Protein AF-A0A7Y2CHV9-F1 (afdb_monomer_lite)

Structure (mmCIF, N/CA/C/O backbone):
data_AF-A0A7Y2CHV9-F1
#
_entry.id   AF-A0A7Y2CHV9-F1
#
loop_
_atom_site.group_PDB
_atom_site.id
_atom_site.type_symbol
_atom_site.label_atom_id
_atom_site.label_alt_id
_atom_site.label_comp_id
_atom_site.label_asym_id
_atom_site.label_entity_id
_atom_site.label_seq_id
_atom_site.pdbx_PDB_ins_code
_atom_site.Cartn_x
_atom_site.Cartn_y
_atom_site.Cartn_z
_atom_site.occupancy
_atom_site.B_iso_or_equiv
_atom_site.auth_seq_id
_atom_site.auth_comp_id
_atom_site.auth_asym_id
_atom_site.auth_atom_id
_atom_site.pdbx_PDB_model_num
ATOM 1 N N . TYR A 1 1 ? -5.880 -4.648 -11.771 1.00 84.38 1 TYR A N 1
ATOM 2 C CA . TYR A 1 1 ? -6.777 -5.561 -11.027 1.00 84.38 1 TYR A CA 1
ATOM 3 C C . TYR A 1 1 ? -6.681 -5.282 -9.538 1.00 84.38 1 TYR A C 1
ATOM 5 O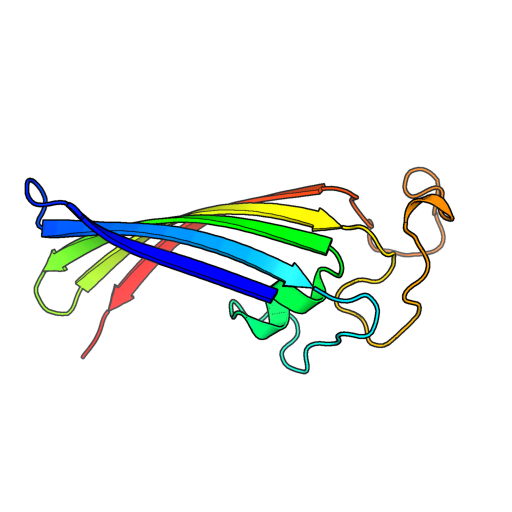 O . TYR A 1 1 ? -5.644 -4.813 -9.096 1.00 84.38 1 TYR A O 1
ATOM 13 N N . TYR A 1 2 ? -7.733 -5.575 -8.776 1.00 90.94 2 TYR A N 1
ATOM 14 C CA . TYR A 1 2 ? -7.731 -5.490 -7.315 1.00 90.94 2 TYR A CA 1
ATOM 15 C C . TYR A 1 2 ? -8.301 -6.774 -6.735 1.00 90.94 2 TYR A C 1
ATOM 17 O O . TYR A 1 2 ? -9.344 -7.247 -7.191 1.00 90.94 2 TYR A O 1
ATOM 25 N N . VAL A 1 3 ? -7.628 -7.317 -5.729 1.00 95.19 3 VAL A N 1
ATOM 26 C CA . VAL A 1 3 ? -8.149 -8.408 -4.915 1.00 95.19 3 VAL A CA 1
ATOM 27 C C . VAL A 1 3 ? -7.777 -8.159 -3.466 1.00 95.19 3 VAL A C 1
ATOM 29 O O . VAL A 1 3 ? -6.648 -7.798 -3.150 1.00 95.19 3 VAL A O 1
ATOM 32 N N . GLY A 1 4 ? -8.737 -8.353 -2.574 1.00 94.75 4 GLY A N 1
ATOM 33 C CA . GLY A 1 4 ? -8.527 -8.155 -1.154 1.00 94.75 4 GLY A CA 1
ATOM 34 C C . GLY A 1 4 ? -9.448 -9.040 -0.341 1.00 94.75 4 GLY A C 1
ATOM 35 O O . GLY A 1 4 ? -10.547 -9.392 -0.774 1.00 94.75 4 GLY A O 1
ATOM 36 N N . ALA A 1 5 ? -8.981 -9.406 0.843 1.00 96.88 5 ALA A N 1
ATOM 37 C CA . ALA A 1 5 ? -9.766 -10.137 1.817 1.00 96.88 5 ALA A CA 1
ATOM 38 C C . ALA A 1 5 ? -9.512 -9.562 3.205 1.00 96.88 5 ALA A C 1
ATOM 40 O O . ALA A 1 5 ? -8.390 -9.193 3.550 1.00 96.88 5 ALA A O 1
ATOM 41 N N . ARG A 1 6 ? -10.569 -9.515 4.016 1.00 97.12 6 ARG A N 1
ATOM 42 C CA . ARG A 1 6 ? -10.498 -9.092 5.411 1.00 97.12 6 ARG A CA 1
ATOM 43 C C . ARG A 1 6 ? -11.332 -10.022 6.273 1.00 97.12 6 ARG A C 1
ATOM 45 O O . ARG A 1 6 ? -12.481 -10.300 5.937 1.00 97.12 6 ARG A O 1
ATOM 52 N N . GLY A 1 7 ? -10.755 -10.467 7.382 1.00 97.12 7 GLY A N 1
ATOM 53 C CA . GLY A 1 7 ? -11.388 -11.367 8.339 1.00 97.12 7 GLY A CA 1
ATOM 54 C C . GLY A 1 7 ? -11.325 -10.833 9.763 1.00 97.12 7 GLY A C 1
ATOM 55 O O . GLY A 1 7 ? -10.470 -10.012 10.101 1.00 97.12 7 GLY A O 1
ATOM 56 N N . ASP A 1 8 ? -12.244 -11.314 10.594 1.00 97.19 8 ASP A N 1
ATOM 57 C CA . ASP A 1 8 ? -12.248 -11.034 12.026 1.00 97.19 8 ASP A CA 1
ATOM 58 C C . ASP A 1 8 ? -11.152 -11.832 12.740 1.00 97.19 8 ASP A C 1
ATOM 60 O O . ASP A 1 8 ? -10.852 -12.971 12.379 1.00 97.19 8 ASP A O 1
ATOM 64 N N . VAL A 1 9 ? -10.579 -11.235 13.782 1.00 95.88 9 VAL A N 1
ATOM 65 C CA . VAL A 1 9 ? -9.626 -11.856 14.703 1.00 95.88 9 VAL A CA 1
ATOM 66 C C . VAL A 1 9 ? -10.334 -12.005 16.054 1.00 95.88 9 VAL A C 1
ATOM 68 O O . VAL A 1 9 ? -10.331 -11.071 16.860 1.00 95.88 9 VAL A O 1
ATOM 71 N N . PRO A 1 10 ? -10.983 -13.158 16.322 1.00 91.62 10 PRO A N 1
ATOM 72 C CA . PRO A 1 10 ? -11.890 -13.304 17.462 1.00 91.62 10 PRO A CA 1
ATOM 73 C C . PRO A 1 10 ? -11.285 -12.981 18.838 1.00 91.62 10 PRO A C 1
ATOM 75 O O . PRO A 1 10 ? -11.984 -12.358 19.632 1.00 91.62 10 PRO A O 1
ATOM 78 N N . PRO A 1 11 ? -10.018 -13.335 19.151 1.00 91.06 11 PRO A N 1
ATOM 79 C CA . PRO A 1 11 ? -9.449 -13.069 20.476 1.00 91.06 11 PRO A CA 1
ATOM 80 C C . PRO A 1 11 ? -9.362 -11.588 20.855 1.00 91.06 11 PRO A C 1
ATOM 82 O O . PRO A 1 11 ? -9.365 -11.260 22.037 1.00 91.06 11 PRO A O 1
ATOM 85 N N . THR A 1 12 ? -9.256 -10.697 19.872 1.00 92.12 12 THR A N 1
ATOM 86 C CA . THR A 1 12 ? -9.031 -9.261 20.082 1.00 92.12 12 THR A CA 1
ATOM 87 C C . THR A 1 12 ? -10.211 -8.403 19.630 1.00 92.12 12 THR A C 1
ATOM 89 O O . THR A 1 12 ? -10.217 -7.196 19.870 1.00 92.12 12 THR A O 1
ATOM 92 N N . GLY A 1 13 ? -11.184 -8.995 18.928 1.00 93.12 13 GLY A N 1
ATOM 93 C CA . GLY A 1 13 ? -12.241 -8.263 18.225 1.00 93.12 13 GLY A CA 1
ATOM 94 C C . GLY A 1 13 ? -11.727 -7.416 17.052 1.00 93.12 13 GLY A C 1
ATOM 95 O O . GLY A 1 13 ? -12.484 -6.627 16.489 1.00 93.12 13 GLY A O 1
ATOM 96 N N . GLY A 1 14 ? -10.446 -7.549 16.698 1.00 96.44 14 GLY A N 1
ATOM 97 C CA . GLY A 1 14 ? -9.832 -6.824 15.594 1.00 96.44 14 GLY A CA 1
ATOM 98 C C . GLY A 1 14 ? -10.136 -7.443 14.234 1.00 96.44 14 GLY A C 1
ATOM 99 O O . GLY A 1 14 ? -10.805 -8.471 14.122 1.00 96.44 14 GLY A O 1
ATOM 100 N N . LYS A 1 15 ? -9.619 -6.815 13.180 1.00 97.75 15 LYS A N 1
ATOM 101 C CA . LYS A 1 15 ? -9.747 -7.280 11.795 1.00 97.75 15 LYS A CA 1
ATOM 102 C C . LYS A 1 15 ? -8.382 -7.300 11.127 1.00 97.75 15 LYS A C 1
ATOM 104 O O . LYS A 1 15 ? -7.654 -6.315 11.203 1.00 97.75 15 LYS A O 1
ATOM 109 N N . LEU A 1 16 ? -8.059 -8.398 10.452 1.00 97.81 16 LEU A N 1
ATOM 110 C CA . LEU A 1 16 ? -6.852 -8.544 9.639 1.00 97.81 16 LEU A CA 1
ATOM 111 C C . LEU A 1 16 ? -7.247 -8.499 8.164 1.00 97.81 16 LEU A C 1
ATOM 113 O O . LEU A 1 16 ? -8.170 -9.206 7.756 1.00 97.81 16 LEU A O 1
ATOM 117 N N . GLY A 1 17 ? -6.565 -7.670 7.381 1.00 97.56 17 GLY A N 1
ATOM 118 C CA . GLY A 1 17 ? -6.792 -7.516 5.951 1.00 97.56 17 GLY A CA 1
ATOM 119 C C . GLY A 1 17 ? -5.514 -7.679 5.142 1.00 97.56 17 GLY A C 1
ATOM 120 O O . GLY A 1 17 ? -4.428 -7.328 5.603 1.00 97.56 17 GLY A O 1
ATOM 121 N N . VAL A 1 18 ? -5.669 -8.217 3.936 1.00 97.50 18 VAL A N 1
ATOM 122 C CA . VAL A 1 18 ? -4.631 -8.281 2.906 1.00 97.50 18 VAL A CA 1
ATOM 123 C C . VAL A 1 18 ? -5.210 -7.808 1.582 1.00 97.50 18 VAL A C 1
ATOM 125 O O . VAL A 1 18 ? -6.354 -8.130 1.250 1.00 97.50 18 VAL A O 1
ATOM 128 N N . GLU A 1 19 ? -4.428 -7.045 0.830 1.00 96.31 19 GLU A N 1
ATOM 129 C CA . GLU A 1 19 ? -4.835 -6.461 -0.445 1.00 96.31 19 GLU A CA 1
ATOM 130 C C . GLU A 1 19 ? -3.698 -6.557 -1.461 1.00 96.31 19 GLU A C 1
ATOM 132 O O . GLU A 1 19 ? -2.529 -6.369 -1.135 1.00 96.31 19 GLU A O 1
ATOM 137 N N . PHE A 1 20 ? -4.055 -6.846 -2.707 1.00 95.44 20 PHE A N 1
ATOM 138 C CA . PHE A 1 20 ? -3.166 -6.818 -3.857 1.00 95.44 20 PHE A CA 1
ATOM 139 C C . PHE A 1 20 ? -3.793 -5.963 -4.956 1.00 95.44 20 PHE A C 1
ATOM 141 O O . PHE A 1 20 ? -4.952 -6.153 -5.342 1.00 95.44 20 PHE A O 1
ATOM 148 N N . ASN A 1 21 ? -3.007 -5.025 -5.468 1.00 95.00 21 ASN A N 1
ATOM 149 C CA . ASN A 1 21 ? -3.392 -4.091 -6.511 1.00 95.00 21 ASN A CA 1
ATOM 150 C C . ASN A 1 21 ? -2.383 -4.202 -7.650 1.00 95.00 21 ASN A C 1
ATOM 152 O O . ASN A 1 21 ? -1.189 -4.093 -7.411 1.00 95.00 21 ASN A O 1
ATOM 156 N N . HIS A 1 22 ? -2.871 -4.364 -8.875 1.00 94.19 22 HIS A N 1
ATOM 157 C CA . HIS A 1 22 ? -2.058 -4.329 -10.086 1.00 94.19 22 HIS A CA 1
ATOM 158 C C . HIS A 1 22 ? -2.519 -3.181 -10.984 1.00 94.19 22 HIS A C 1
ATOM 160 O O . HIS A 1 22 ? -3.657 -3.201 -11.471 1.00 94.19 22 HIS A O 1
ATOM 166 N N . GLY A 1 23 ? -1.660 -2.191 -11.189 1.00 92.12 23 GLY A N 1
ATOM 167 C CA . GLY A 1 23 ? -1.895 -1.038 -12.051 1.00 92.12 23 GLY A CA 1
ATOM 168 C C . GLY A 1 23 ? -1.442 -1.282 -13.486 1.00 92.12 23 GLY A C 1
ATOM 169 O O . GLY A 1 23 ? -0.296 -1.660 -13.702 1.00 92.12 23 GLY A O 1
ATOM 170 N N . ASP A 1 24 ? -2.318 -1.014 -14.455 1.00 89.38 24 ASP A N 1
ATOM 171 C CA . ASP A 1 24 ? -1.964 -1.032 -15.880 1.00 89.38 24 ASP A CA 1
ATOM 172 C C . ASP A 1 24 ? -1.039 0.142 -16.235 1.00 89.38 24 ASP A C 1
ATOM 174 O O . ASP A 1 24 ? -1.129 1.211 -15.625 1.00 89.38 24 ASP A O 1
ATOM 178 N N . GLU A 1 25 ? -0.199 -0.025 -17.258 1.00 87.56 25 GLU A N 1
ATOM 179 C CA . GLU A 1 25 ? 0.705 1.020 -17.754 1.00 87.56 25 GLU A CA 1
ATOM 180 C C . GLU A 1 25 ? -0.047 2.311 -18.139 1.00 87.56 25 GLU A C 1
ATOM 182 O O . GLU A 1 25 ? 0.447 3.417 -17.926 1.00 87.56 25 GLU A O 1
ATOM 187 N N . ASN A 1 26 ? -1.284 2.195 -18.632 1.00 86.50 26 ASN A N 1
ATOM 188 C CA . ASN A 1 26 ? -2.087 3.324 -19.097 1.00 86.50 26 ASN A CA 1
ATOM 189 C C . ASN A 1 26 ? -2.918 3.970 -17.982 1.00 86.50 26 ASN A C 1
ATOM 191 O O . ASN A 1 26 ? -3.605 4.967 -18.220 1.00 86.50 26 ASN A O 1
ATOM 195 N N . TRP A 1 27 ? -2.883 3.425 -16.763 1.00 87.12 27 TRP A N 1
ATOM 196 C CA . TRP A 1 27 ? -3.622 4.000 -15.650 1.00 87.12 27 TRP A CA 1
ATOM 197 C C . TRP A 1 27 ? -2.975 5.299 -15.154 1.00 87.12 27 TRP A C 1
ATOM 199 O O . TRP A 1 27 ? -1.750 5.455 -15.076 1.00 87.12 27 TRP A O 1
ATOM 209 N N . PHE A 1 28 ? -3.833 6.244 -14.786 1.00 84.81 28 PHE A N 1
ATOM 210 C CA . PHE A 1 28 ? -3.471 7.482 -14.116 1.00 84.81 28 PHE A CA 1
ATOM 211 C C . PHE A 1 28 ? -4.536 7.796 -13.065 1.00 84.81 28 PHE A C 1
ATOM 213 O O . PHE A 1 28 ? -5.730 7.770 -13.363 1.00 84.81 28 PHE A O 1
ATOM 220 N N . SER A 1 29 ? -4.103 8.103 -11.842 1.00 83.19 29 SER A N 1
ATOM 221 C CA . SER A 1 29 ? -5.015 8.530 -10.785 1.00 83.19 29 SER A CA 1
ATOM 222 C C . SER A 1 29 ? -5.219 10.039 -10.828 1.00 83.19 29 SER A C 1
ATOM 224 O O . SER A 1 29 ? -4.262 10.811 -10.845 1.00 83.19 29 SER A O 1
ATOM 226 N N . TYR A 1 30 ? -6.478 10.468 -10.767 1.00 81.94 30 TYR A N 1
ATOM 227 C CA . TYR A 1 30 ? -6.840 11.875 -10.578 1.00 81.94 30 TYR A CA 1
ATOM 228 C C . TYR A 1 30 ? -6.772 12.317 -9.105 1.00 81.94 30 TYR A C 1
ATOM 230 O O . TYR A 1 30 ? -7.106 13.460 -8.797 1.00 81.94 30 TYR A O 1
ATOM 238 N N . THR A 1 31 ? -6.336 11.436 -8.199 1.00 82.75 31 THR A N 1
ATOM 239 C CA . THR A 1 31 ? -6.166 11.695 -6.763 1.00 82.75 31 THR A CA 1
ATOM 240 C C . THR A 1 31 ? -4.694 11.546 -6.346 1.00 82.75 31 THR A C 1
ATOM 242 O O . THR A 1 31 ? -4.357 10.670 -5.545 1.00 82.75 31 THR A O 1
ATOM 245 N N . PRO A 1 32 ? -3.771 12.378 -6.879 1.00 74.88 32 PRO A N 1
ATOM 246 C CA . PRO A 1 32 ? -2.360 12.268 -6.529 1.00 74.88 32 PRO A CA 1
ATOM 247 C C . PRO A 1 32 ? -2.174 12.441 -5.019 1.00 74.88 32 PRO A C 1
ATOM 249 O O . PRO A 1 32 ? -2.750 13.344 -4.412 1.00 74.88 32 PRO A O 1
ATOM 252 N N . ALA A 1 33 ? -1.355 11.567 -4.432 1.00 75.44 33 ALA A N 1
ATOM 253 C CA . ALA A 1 33 ? -1.073 11.500 -2.995 1.00 75.44 33 ALA A CA 1
ATOM 254 C C . ALA A 1 33 ? -2.263 11.135 -2.081 1.00 75.44 33 ALA A C 1
ATOM 256 O O . ALA A 1 33 ? -2.125 11.214 -0.861 1.00 75.44 33 ALA A O 1
ATOM 257 N N . ALA A 1 34 ? -3.405 10.707 -2.627 1.00 81.06 34 ALA A N 1
ATOM 258 C CA . ALA A 1 34 ? -4.463 10.117 -1.814 1.00 81.06 34 ALA A CA 1
ATOM 259 C C . ALA A 1 34 ? -4.087 8.697 -1.362 1.00 81.06 34 ALA A C 1
ATOM 261 O O . ALA A 1 34 ? -3.488 7.935 -2.116 1.00 81.06 34 ALA A O 1
ATOM 262 N N . ASP A 1 35 ? -4.479 8.318 -0.146 1.00 76.94 35 ASP A N 1
ATOM 263 C CA . ASP A 1 35 ? -4.380 6.930 0.321 1.00 76.94 35 ASP A CA 1
ATOM 264 C C . ASP A 1 35 ? -5.648 6.164 -0.078 1.00 76.94 35 ASP A C 1
ATOM 266 O O . ASP A 1 35 ? -6.530 5.879 0.733 1.00 76.94 35 ASP A O 1
ATOM 270 N N . ASP A 1 36 ? -5.787 5.916 -1.381 1.00 82.56 36 ASP A N 1
ATOM 271 C CA . ASP A 1 36 ? -6.916 5.189 -1.948 1.00 82.56 36 ASP A CA 1
ATOM 272 C C . ASP A 1 36 ? -6.474 4.165 -3.007 1.00 82.56 36 ASP A C 1
ATOM 274 O O . ASP A 1 36 ? -5.325 4.119 -3.457 1.00 82.56 36 ASP A O 1
ATOM 278 N N . ILE A 1 37 ? -7.415 3.309 -3.403 1.00 83.31 37 ILE A N 1
ATOM 279 C CA . ILE A 1 37 ? -7.181 2.264 -4.402 1.00 83.31 37 ILE A CA 1
ATOM 280 C C . ILE A 1 37 ? -6.769 2.821 -5.772 1.00 83.31 37 ILE A C 1
ATOM 282 O O . ILE A 1 37 ? -5.932 2.228 -6.449 1.00 83.31 37 ILE A O 1
ATOM 286 N N . ASN A 1 38 ? -7.315 3.965 -6.190 1.00 84.62 38 ASN A N 1
ATOM 287 C CA . ASN A 1 38 ? -7.013 4.559 -7.491 1.00 84.62 38 ASN A CA 1
ATOM 288 C C . ASN A 1 38 ? -5.558 5.019 -7.538 1.00 84.62 38 ASN A C 1
ATOM 290 O O . ASN A 1 38 ? -4.877 4.808 -8.545 1.00 84.62 38 ASN A O 1
ATOM 294 N N . GLN A 1 39 ? -5.073 5.594 -6.438 1.00 85.81 39 GLN A N 1
ATOM 295 C CA . GLN A 1 39 ? -3.686 6.006 -6.307 1.00 85.81 39 GLN A CA 1
ATOM 296 C C . GLN A 1 39 ? -2.731 4.810 -6.221 1.00 85.81 39 GLN A C 1
ATOM 298 O O . GLN A 1 39 ? -1.672 4.855 -6.841 1.00 85.81 39 GLN A O 1
ATOM 303 N N . LYS A 1 40 ? -3.111 3.707 -5.560 1.00 88.81 40 LYS A N 1
ATOM 304 C CA . LYS A 1 40 ? -2.318 2.459 -5.578 1.00 88.81 40 LYS A CA 1
ATOM 305 C C . LYS A 1 40 ? -2.182 1.872 -6.981 1.00 88.81 40 LYS A C 1
ATOM 307 O O . LYS A 1 40 ? -1.114 1.405 -7.356 1.00 88.81 40 LYS A O 1
ATOM 312 N N . LEU A 1 41 ? -3.228 1.946 -7.802 1.00 89.44 41 LEU A N 1
ATOM 313 C CA . LEU A 1 41 ? -3.142 1.536 -9.208 1.00 89.44 41 LEU A CA 1
ATOM 314 C C . LEU A 1 41 ? -2.223 2.457 -10.032 1.00 89.44 41 LEU A C 1
ATOM 316 O O . LEU A 1 41 ? -1.684 2.033 -11.052 1.00 89.44 41 LEU A O 1
ATOM 320 N N . ALA A 1 42 ? -1.992 3.703 -9.602 1.00 89.12 42 ALA A N 1
ATOM 321 C CA . ALA A 1 42 ? -1.072 4.617 -10.283 1.00 89.12 42 ALA A CA 1
ATOM 322 C C . ALA A 1 42 ? 0.404 4.216 -10.148 1.00 89.12 42 ALA A C 1
ATOM 324 O O . ALA A 1 42 ? 1.243 4.800 -10.830 1.00 89.12 42 ALA A O 1
ATOM 325 N N . THR A 1 43 ? 0.714 3.190 -9.350 1.00 90.38 43 THR A N 1
ATOM 326 C CA . THR A 1 43 ? 2.025 2.531 -9.309 1.00 90.38 43 THR A CA 1
ATOM 327 C C . THR A 1 43 ? 2.436 1.931 -10.653 1.00 90.38 43 THR A C 1
ATOM 329 O O . THR A 1 43 ? 3.635 1.848 -10.906 1.00 90.38 43 THR A O 1
ATOM 332 N N . ARG A 1 44 ? 1.487 1.577 -11.540 1.00 90.69 44 ARG A N 1
ATOM 333 C CA . ARG A 1 44 ? 1.760 0.902 -12.831 1.00 90.69 44 ARG A CA 1
ATOM 334 C C . ARG A 1 44 ? 2.715 -0.279 -12.633 1.00 90.69 44 ARG A C 1
ATOM 336 O O . ARG A 1 44 ? 3.900 -0.235 -12.969 1.00 90.69 44 ARG A O 1
ATOM 343 N N . GLY A 1 45 ? 2.206 -1.294 -11.961 1.00 92.38 45 GLY A N 1
ATOM 344 C CA . GLY A 1 45 ? 2.965 -2.349 -11.308 1.00 92.38 45 GLY A CA 1
ATOM 345 C C . GLY A 1 45 ? 2.131 -2.917 -10.170 1.00 92.38 45 GLY A C 1
ATOM 346 O O . GLY A 1 45 ? 0.901 -2.857 -10.229 1.00 92.38 45 GLY A O 1
ATOM 347 N N . ASP A 1 46 ? 2.784 -3.411 -9.129 1.00 95.12 46 ASP A N 1
ATOM 348 C CA . ASP A 1 46 ? 2.129 -4.154 -8.058 1.00 95.12 46 ASP A CA 1
ATOM 349 C C . ASP A 1 46 ? 2.204 -3.419 -6.719 1.00 95.12 46 ASP A C 1
ATOM 351 O O . ASP A 1 46 ? 3.225 -2.835 -6.360 1.00 95.12 46 ASP A O 1
ATOM 355 N N . VAL A 1 47 ? 1.115 -3.469 -5.953 1.00 95.25 47 VAL A N 1
ATOM 356 C CA . VAL A 1 47 ? 1.070 -3.016 -4.560 1.00 95.25 47 VAL A CA 1
ATOM 357 C C . VAL A 1 47 ? 0.449 -4.107 -3.712 1.00 95.25 47 VAL A C 1
ATOM 359 O O . VAL A 1 47 ? -0.725 -4.449 -3.887 1.00 95.25 47 VAL A O 1
ATOM 362 N N . PHE A 1 48 ? 1.224 -4.624 -2.767 1.00 96.38 48 PHE A N 1
ATOM 363 C CA . PHE A 1 48 ? 0.737 -5.527 -1.737 1.00 96.38 48 PHE A CA 1
ATOM 364 C C . PHE A 1 48 ? 0.600 -4.779 -0.416 1.00 96.38 48 PHE A C 1
ATOM 366 O O . PHE A 1 48 ? 1.495 -4.038 -0.015 1.00 96.38 48 PHE A O 1
ATOM 373 N N . GLU A 1 49 ? -0.496 -5.012 0.294 1.00 96.38 49 GLU A N 1
ATOM 374 C CA . GLU A 1 49 ? -0.718 -4.469 1.625 1.00 96.38 49 GLU A CA 1
ATOM 375 C C . GLU A 1 49 ? -1.201 -5.550 2.586 1.00 96.38 49 GLU A C 1
ATOM 377 O O . GLU A 1 49 ? -2.050 -6.377 2.255 1.00 96.38 49 GLU A O 1
ATOM 382 N N . ILE A 1 50 ? -0.703 -5.482 3.818 1.00 97.69 50 ILE A N 1
ATOM 383 C CA . ILE A 1 50 ? -1.265 -6.173 4.974 1.00 97.69 50 ILE A CA 1
ATOM 384 C C . ILE A 1 50 ? -1.540 -5.149 6.071 1.00 97.69 50 ILE A C 1
ATOM 386 O O . ILE A 1 50 ? -0.708 -4.285 6.354 1.00 97.69 50 ILE A O 1
ATOM 390 N N . TYR A 1 51 ? -2.703 -5.240 6.706 1.00 97.25 51 TYR A N 1
ATOM 391 C CA . TYR A 1 51 ? -3.082 -4.324 7.776 1.00 97.25 51 TYR A CA 1
ATOM 392 C C . TYR A 1 51 ? -3.912 -5.003 8.855 1.00 97.25 51 TYR A C 1
ATOM 394 O O . TYR A 1 51 ? -4.644 -5.962 8.612 1.00 97.25 51 TYR A O 1
ATOM 402 N N . TYR A 1 52 ? -3.833 -4.452 10.058 1.00 97.56 52 TYR A N 1
ATOM 403 C CA . TYR A 1 52 ? -4.618 -4.849 11.211 1.00 97.56 52 TYR A CA 1
ATOM 404 C C . TYR A 1 52 ? -5.359 -3.640 11.782 1.00 97.56 52 TYR A C 1
ATOM 406 O O . TYR A 1 52 ? -4.785 -2.559 11.916 1.00 97.56 52 TYR A O 1
ATOM 414 N N . ILE A 1 53 ? -6.636 -3.824 12.115 1.00 97.31 53 ILE A N 1
ATOM 415 C CA . ILE A 1 53 ? -7.494 -2.802 12.719 1.00 97.31 53 ILE A CA 1
ATOM 416 C C . ILE A 1 53 ? -7.961 -3.313 14.078 1.00 97.31 53 ILE A C 1
ATOM 418 O O . ILE A 1 53 ? -8.620 -4.349 14.161 1.00 97.31 53 ILE A O 1
ATOM 422 N N . GLN A 1 54 ? -7.658 -2.566 15.133 1.00 97.38 54 GLN A N 1
ATOM 423 C CA . GLN A 1 54 ? -8.087 -2.826 16.498 1.00 97.38 54 GLN A CA 1
ATOM 424 C C . GLN A 1 54 ? -9.132 -1.788 16.927 1.00 97.38 54 GLN A C 1
ATOM 426 O O . GLN A 1 54 ? -8.798 -0.603 17.001 1.00 97.38 54 GLN A O 1
ATOM 431 N N . PRO A 1 55 ? -10.369 -2.185 17.273 1.00 96.00 55 PRO A N 1
ATOM 432 C CA . PRO A 1 55 ? -11.252 -1.299 18.022 1.00 96.00 55 PRO A CA 1
ATOM 433 C C . PRO A 1 55 ? -10.666 -1.082 19.423 1.00 96.00 55 PRO A C 1
ATOM 435 O O . PRO A 1 55 ? -10.353 -2.049 20.124 1.00 96.00 55 PRO A O 1
ATOM 438 N N . LEU A 1 56 ? -10.482 0.180 19.814 1.00 95.06 56 LEU A N 1
ATOM 439 C CA . LEU A 1 56 ? -10.007 0.557 21.149 1.00 95.06 56 LEU A CA 1
ATOM 440 C C . LEU A 1 56 ? -11.185 0.906 22.061 1.00 95.06 56 LEU A C 1
ATOM 442 O O . LEU A 1 56 ? -11.255 0.438 23.195 1.00 95.06 56 LEU A O 1
ATOM 446 N N . THR A 1 57 ? -12.122 1.704 21.547 1.00 93.69 57 THR A N 1
ATOM 447 C CA . THR A 1 57 ? -13.393 2.054 22.195 1.00 93.69 57 THR A CA 1
ATOM 448 C C . THR A 1 57 ? -14.482 2.177 21.133 1.00 93.69 57 THR A C 1
ATOM 450 O O . THR A 1 57 ? -14.205 2.115 19.935 1.00 93.69 57 THR A O 1
ATOM 453 N N . GLU A 1 58 ? -15.726 2.411 21.548 1.00 92.62 58 GLU A N 1
ATOM 454 C CA . GLU A 1 58 ? -16.760 2.875 20.621 1.00 92.62 58 GLU A CA 1
ATOM 455 C C . GLU A 1 58 ? -16.289 4.170 19.936 1.00 92.62 58 GLU A C 1
ATOM 457 O O . GLU A 1 58 ? -15.796 5.081 20.602 1.00 92.62 58 GLU A O 1
ATOM 462 N N . GLY A 1 59 ? -16.340 4.200 18.602 1.00 93.06 59 GLY A N 1
ATOM 463 C CA . GLY A 1 59 ? -15.891 5.335 17.790 1.00 93.06 59 GLY A CA 1
ATOM 464 C C . GLY A 1 59 ? -14.374 5.484 17.606 1.00 93.06 59 GLY A C 1
ATOM 465 O O . GLY A 1 59 ? -13.980 6.258 16.741 1.00 93.06 59 GLY A O 1
ATOM 466 N N . LEU A 1 60 ? -13.516 4.746 18.327 1.00 96.12 60 LEU A N 1
ATOM 467 C CA . LEU A 1 60 ? -12.051 4.854 18.214 1.00 96.12 60 LEU A CA 1
ATOM 468 C C . LEU A 1 60 ? -11.411 3.548 17.737 1.00 96.12 60 LEU A C 1
ATOM 470 O O . LEU A 1 60 ? -11.473 2.519 18.417 1.00 96.12 60 LEU A O 1
ATOM 474 N N . HIS A 1 61 ? -10.705 3.622 16.612 1.00 96.81 61 HIS A N 1
ATOM 475 C CA . HIS A 1 61 ? -10.003 2.494 16.010 1.00 96.81 61 HIS A CA 1
ATOM 476 C C . HIS A 1 61 ? -8.522 2.814 15.826 1.00 96.81 61 HIS A C 1
ATOM 478 O O . HIS A 1 61 ? -8.148 3.924 15.458 1.00 96.81 61 HIS A O 1
ATOM 484 N N . TRP A 1 62 ? -7.670 1.823 16.059 1.00 97.25 62 TRP A N 1
ATOM 485 C CA . TRP A 1 62 ? -6.260 1.875 15.705 1.00 97.25 62 TRP A CA 1
ATOM 486 C C . TRP A 1 62 ? -6.011 0.979 14.502 1.00 97.25 62 TRP A C 1
ATOM 488 O O . TRP A 1 62 ? -6.331 -0.208 14.539 1.00 97.25 62 TRP A O 1
ATOM 498 N N . ARG A 1 63 ? -5.434 1.532 13.439 1.00 96.62 63 ARG A N 1
ATOM 499 C CA . ARG A 1 63 ? -4.998 0.781 12.264 1.00 96.62 63 ARG A CA 1
ATOM 500 C C . ARG A 1 63 ? -3.483 0.807 12.187 1.00 96.62 63 ARG A C 1
ATOM 502 O O . ARG A 1 63 ? -2.865 1.855 12.344 1.00 96.62 63 ARG A O 1
ATOM 509 N N . VAL A 1 64 ? -2.887 -0.337 11.895 1.00 97.19 64 VAL A N 1
ATOM 510 C CA . VAL A 1 64 ? -1.470 -0.464 11.556 1.00 97.19 64 VAL A CA 1
ATOM 511 C C . VAL A 1 64 ? -1.354 -1.280 10.283 1.00 97.19 64 VAL A C 1
ATOM 513 O O . VAL A 1 64 ? -2.125 -2.218 10.078 1.00 97.19 64 VAL A O 1
ATOM 516 N N . GLY A 1 65 ? -0.411 -0.936 9.419 1.00 97.38 65 GLY A N 1
ATOM 517 C CA . GLY A 1 65 ? -0.219 -1.679 8.188 1.00 97.38 65 GLY A CA 1
ATOM 518 C C . GLY A 1 65 ? 1.150 -1.489 7.573 1.00 97.38 65 GLY A C 1
ATOM 519 O O . GLY A 1 65 ? 1.931 -0.620 7.963 1.00 97.38 65 GLY A O 1
ATOM 520 N N . TRP A 1 66 ? 1.415 -2.345 6.599 1.00 97.38 66 TRP A N 1
ATOM 521 C CA . TRP A 1 66 ? 2.594 -2.311 5.757 1.00 97.38 66 TRP A CA 1
ATOM 522 C C . TRP A 1 66 ? 2.176 -2.457 4.301 1.00 97.38 66 TRP A C 1
ATOM 524 O O . TRP A 1 66 ? 1.300 -3.260 3.979 1.00 97.38 66 TRP A O 1
ATOM 534 N N . GLN A 1 67 ? 2.822 -1.682 3.440 1.00 95.94 67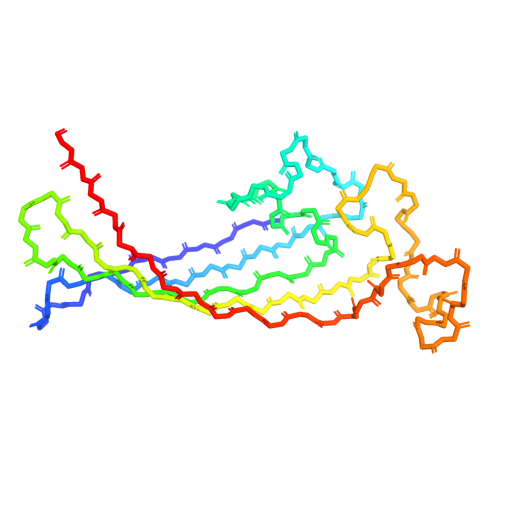 GLN A N 1
ATOM 535 C CA . GLN A 1 67 ? 2.599 -1.642 2.007 1.00 95.94 67 GLN A CA 1
ATOM 536 C C . GLN A 1 67 ? 3.942 -1.802 1.291 1.00 95.94 67 GLN A C 1
ATOM 538 O O . GLN A 1 67 ? 4.893 -1.072 1.581 1.00 95.94 67 GLN A O 1
ATOM 543 N N . GLY A 1 68 ? 4.000 -2.742 0.356 1.00 95.94 68 GLY A N 1
ATOM 544 C CA . GLY A 1 68 ? 5.112 -2.933 -0.567 1.00 95.94 68 GLY A CA 1
ATOM 545 C C . GLY A 1 68 ? 4.676 -2.553 -1.974 1.00 95.94 68 GLY A C 1
ATOM 546 O O . GLY A 1 68 ? 3.703 -3.102 -2.486 1.00 95.94 68 GLY A O 1
ATOM 547 N N . TYR A 1 69 ? 5.388 -1.608 -2.571 1.00 93.75 69 TYR A N 1
ATOM 548 C CA . TYR A 1 69 ? 5.157 -1.087 -3.910 1.00 93.75 69 TYR A CA 1
ATOM 549 C C . TYR A 1 69 ? 6.278 -1.555 -4.831 1.00 93.75 69 TYR A C 1
ATOM 551 O O . TYR A 1 69 ? 7.444 -1.341 -4.506 1.00 93.75 69 TYR A O 1
ATOM 559 N N . SER A 1 70 ? 5.920 -2.116 -5.981 1.00 93.19 70 SER A N 1
ATOM 560 C CA . SER A 1 70 ? 6.840 -2.510 -7.049 1.00 93.19 70 SER A CA 1
ATOM 561 C C . SER A 1 70 ? 6.433 -1.819 -8.347 1.00 93.19 70 SER A C 1
ATOM 563 O O . SER A 1 70 ? 5.337 -2.032 -8.873 1.00 93.19 70 SER A O 1
ATOM 565 N N . TYR A 1 71 ? 7.312 -0.969 -8.862 1.00 89.88 71 TYR A N 1
ATOM 566 C CA . TYR A 1 71 ? 7.078 -0.146 -10.041 1.00 89.88 71 TYR A CA 1
ATOM 567 C C . TYR A 1 71 ? 7.636 -0.837 -11.283 1.00 89.88 71 TYR A C 1
ATOM 569 O O . TYR A 1 71 ? 8.798 -1.228 -11.313 1.00 89.88 71 TYR A O 1
ATOM 577 N N . THR A 1 72 ? 6.825 -0.951 -12.337 1.00 89.88 72 THR A N 1
ATOM 578 C CA . THR A 1 72 ? 7.284 -1.513 -13.627 1.00 89.88 72 THR A CA 1
ATOM 579 C C . THR A 1 72 ? 7.492 -0.445 -14.696 1.00 89.88 72 THR A C 1
ATOM 581 O O . THR A 1 72 ? 8.167 -0.689 -15.694 1.00 89.88 72 THR A O 1
ATOM 584 N N . HIS A 1 73 ? 6.965 0.761 -14.473 1.00 87.12 73 HIS A N 1
ATOM 585 C CA . HIS A 1 73 ? 7.061 1.885 -15.397 1.00 87.12 73 HIS A CA 1
ATOM 586 C C . HIS A 1 73 ? 7.655 3.110 -14.705 1.00 87.12 73 HIS A C 1
ATOM 588 O O . HIS A 1 73 ? 7.385 3.384 -13.535 1.00 87.12 73 HIS A O 1
ATOM 594 N N . ALA A 1 74 ? 8.455 3.875 -15.443 1.00 81.94 74 ALA A N 1
ATOM 595 C CA . ALA A 1 74 ? 8.909 5.177 -14.978 1.00 81.94 74 ALA A CA 1
ATOM 596 C C . ALA A 1 74 ? 7.736 6.168 -14.916 1.00 81.94 74 ALA A C 1
ATOM 598 O O . ALA A 1 74 ? 6.707 5.986 -15.568 1.00 81.94 74 ALA A O 1
ATOM 599 N N . PHE A 1 75 ? 7.891 7.239 -14.131 1.00 79.69 75 PHE A N 1
ATOM 600 C CA . PHE A 1 75 ? 6.867 8.281 -13.969 1.00 79.69 75 PHE A CA 1
ATOM 601 C C . PHE A 1 75 ? 5.488 7.764 -13.519 1.00 79.69 75 PHE A C 1
ATOM 603 O O . PHE A 1 75 ? 4.473 8.433 -13.725 1.00 79.69 75 PHE A O 1
ATOM 610 N N . SER A 1 76 ? 5.428 6.605 -12.863 1.00 82.88 76 SER A N 1
ATOM 611 C CA . SER A 1 76 ? 4.227 6.147 -12.166 1.00 82.88 76 SER A CA 1
ATOM 612 C C . SER A 1 76 ? 3.708 7.214 -11.201 1.00 82.88 76 SER A C 1
ATOM 614 O O . SER A 1 76 ? 4.475 7.919 -10.546 1.00 82.88 76 SER A O 1
ATOM 616 N N . GLY A 1 77 ? 2.389 7.388 -11.166 1.00 79.31 77 GLY A N 1
ATOM 617 C CA . GLY A 1 77 ? 1.734 8.506 -10.483 1.00 79.31 77 GLY A CA 1
ATOM 618 C C . GLY A 1 77 ? 1.643 9.802 -11.300 1.00 79.31 77 GLY A C 1
ATOM 619 O O . GLY A 1 77 ? 0.882 10.690 -10.921 1.00 79.31 77 GLY A O 1
ATOM 620 N N . TRP A 1 78 ? 2.338 9.918 -12.436 1.00 79.50 78 TRP A N 1
ATOM 621 C CA . TRP A 1 78 ? 2.232 11.062 -13.344 1.00 79.50 78 TRP A CA 1
ATOM 622 C C . TRP A 1 78 ? 1.451 10.717 -14.611 1.00 79.50 78 TRP A C 1
ATOM 624 O O . TRP A 1 78 ? 1.421 9.581 -15.076 1.00 79.50 78 TRP A O 1
ATOM 634 N N . HIS A 1 79 ? 0.843 11.728 -15.228 1.00 78.00 79 HIS A N 1
ATOM 635 C CA . HIS A 1 79 ? 0.085 11.583 -16.476 1.00 78.00 79 HIS A CA 1
ATOM 636 C C . HIS A 1 79 ? 0.980 11.380 -17.715 1.00 78.00 79 HIS A C 1
ATOM 638 O O . HIS A 1 79 ? 0.475 11.310 -18.831 1.00 78.00 79 HIS 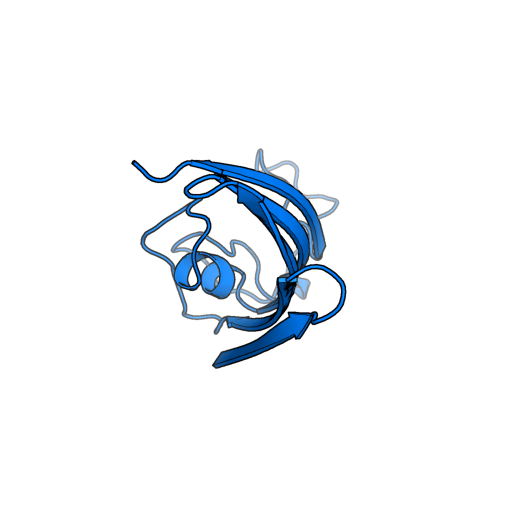A O 1
ATOM 644 N N . ILE A 1 80 ? 2.303 11.318 -17.534 1.00 73.56 80 ILE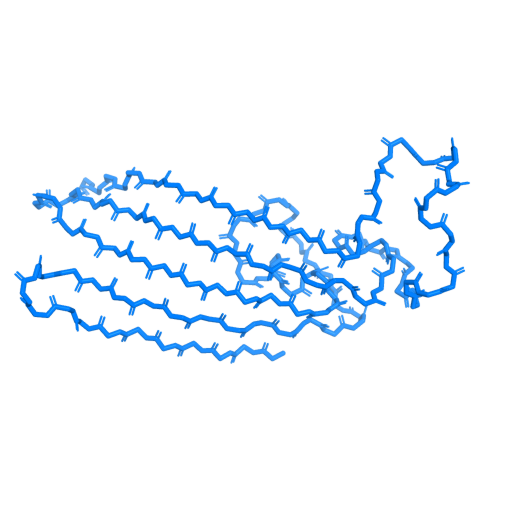 A N 1
ATOM 645 C CA . ILE A 1 80 ? 3.291 11.208 -18.608 1.00 73.56 80 ILE A CA 1
ATOM 646 C C . ILE A 1 80 ? 4.022 9.862 -18.569 1.00 73.56 80 ILE A C 1
ATOM 648 O O . ILE A 1 80 ? 4.212 9.276 -17.507 1.00 73.56 80 ILE A O 1
ATOM 652 N N . SER A 1 81 ? 4.447 9.430 -19.759 1.00 66.88 81 SER A N 1
ATOM 653 C CA . SER A 1 81 ? 5.457 8.400 -20.041 1.00 66.88 81 SER A CA 1
ATOM 654 C C . SER A 1 81 ? 5.329 7.068 -19.284 1.00 66.88 81 SER A C 1
ATOM 656 O O . SER A 1 81 ? 6.114 6.822 -18.372 1.00 66.88 81 SER A O 1
ATOM 658 N N . PRO A 1 82 ? 4.457 6.142 -19.717 1.00 66.88 82 PRO A N 1
ATOM 659 C CA . PRO A 1 82 ? 4.465 4.767 -19.230 1.00 66.88 82 PRO A CA 1
ATOM 660 C C . PRO A 1 82 ? 5.540 3.958 -19.971 1.00 66.88 82 PRO A C 1
ATOM 662 O O . PRO A 1 82 ? 5.250 3.008 -20.683 1.00 66.88 82 PRO A O 1
ATOM 665 N N . GLN A 1 83 ? 6.797 4.386 -19.903 1.00 81.88 83 GLN A N 1
ATOM 666 C CA . GLN A 1 83 ? 7.899 3.602 -20.463 1.00 81.88 83 GLN A CA 1
ATOM 667 C C . GLN A 1 83 ? 8.373 2.592 -19.411 1.00 81.88 83 GLN A C 1
ATOM 669 O O . GLN A 1 83 ? 8.443 2.970 -18.234 1.00 81.88 83 GLN A O 1
ATOM 674 N N . PRO A 1 84 ? 8.711 1.346 -19.802 1.00 84.00 84 PRO A N 1
ATOM 675 C CA . PRO A 1 84 ? 9.263 0.356 -18.886 1.00 84.00 84 PRO A CA 1
ATOM 676 C C . PRO A 1 84 ? 10.432 0.927 -18.088 1.00 84.00 84 PRO A C 1
ATOM 678 O O . PRO A 1 84 ? 11.299 1.609 -18.640 1.00 84.00 84 PRO A O 1
ATOM 681 N N . ILE A 1 85 ? 10.444 0.657 -16.786 1.00 81.69 85 ILE A N 1
ATOM 682 C CA . ILE A 1 85 ? 11.422 1.221 -15.853 1.00 81.69 85 ILE A CA 1
ATOM 683 C C . ILE A 1 85 ? 12.860 0.802 -16.202 1.00 81.69 85 ILE A C 1
ATOM 685 O O . ILE A 1 85 ? 13.786 1.589 -16.039 1.00 81.69 85 ILE A O 1
ATOM 689 N N . GLU A 1 86 ? 13.024 -0.380 -16.807 1.00 82.12 86 GLU A N 1
ATOM 690 C CA . GLU A 1 86 ? 14.292 -0.924 -17.316 1.00 82.12 86 GLU A CA 1
ATOM 691 C C . GLU A 1 86 ? 14.957 -0.048 -18.391 1.00 82.12 86 GLU A C 1
ATOM 693 O O . GLU A 1 86 ? 16.169 -0.114 -18.586 1.00 82.12 86 GLU A O 1
ATOM 698 N N . ASN A 1 87 ? 14.187 0.802 -19.081 1.00 80.69 87 ASN A N 1
ATOM 699 C CA . ASN A 1 87 ? 14.722 1.721 -20.088 1.00 80.69 87 ASN A CA 1
ATOM 700 C C . ASN A 1 87 ? 15.457 2.926 -19.469 1.00 80.69 87 ASN A C 1
ATOM 702 O O . ASN A 1 87 ? 15.991 3.757 -20.208 1.00 80.69 87 ASN A O 1
ATOM 706 N N . TYR A 1 88 ? 15.474 3.053 -18.139 1.00 75.00 88 TYR A N 1
ATOM 707 C CA . TYR A 1 88 ? 16.064 4.179 -17.427 1.00 75.00 88 TYR A CA 1
ATOM 708 C C . TYR A 1 88 ? 17.123 3.725 -16.420 1.00 75.00 88 TYR A C 1
ATOM 710 O O . TYR A 1 88 ? 16.925 2.786 -15.657 1.00 75.00 88 TYR A O 1
ATOM 718 N N . ASP A 1 89 ? 18.234 4.461 -16.359 1.00 73.19 89 ASP A N 1
ATOM 719 C CA . ASP A 1 89 ? 19.219 4.326 -15.282 1.00 73.19 89 ASP A CA 1
ATOM 720 C C . ASP A 1 89 ? 18.826 5.229 -14.106 1.00 73.19 89 ASP A C 1
ATOM 722 O O . ASP A 1 89 ? 19.258 6.378 -13.994 1.00 73.19 89 ASP A O 1
ATOM 726 N N . LEU A 1 90 ? 17.954 4.718 -13.239 1.00 66.38 90 LEU A N 1
ATOM 727 C CA . LEU A 1 90 ? 17.373 5.469 -12.119 1.00 66.38 90 LEU A CA 1
ATOM 728 C C . LEU A 1 90 ? 18.406 5.891 -11.062 1.00 66.38 90 LEU A C 1
ATOM 730 O O . LEU A 1 90 ? 18.160 6.819 -10.292 1.00 66.38 90 LEU A O 1
ATOM 734 N N . GLY A 1 91 ? 19.573 5.239 -11.034 1.00 63.66 91 GLY A N 1
ATOM 735 C CA . GLY A 1 91 ? 20.680 5.578 -10.140 1.00 63.66 91 GLY A CA 1
ATOM 736 C C . GLY A 1 91 ? 21.568 6.716 -10.654 1.00 63.66 91 GLY A C 1
ATOM 737 O O . GLY A 1 91 ? 22.366 7.252 -9.885 1.00 63.66 91 GLY A O 1
ATOM 738 N N . GLN A 1 92 ? 21.444 7.092 -11.933 1.00 61.91 92 GLN A N 1
ATOM 739 C CA . GLN A 1 92 ? 22.321 8.053 -12.618 1.00 61.91 92 GLN A CA 1
ATOM 740 C C . GLN A 1 92 ? 21.554 9.199 -13.296 1.00 61.91 92 GLN A C 1
ATOM 742 O O . GLN A 1 92 ? 22.057 9.795 -14.248 1.00 61.91 92 GLN A O 1
ATOM 747 N N . GLN A 1 93 ? 20.346 9.542 -12.836 1.00 61.28 93 GLN A N 1
ATOM 748 C CA . GLN A 1 93 ? 19.552 10.644 -13.397 1.00 61.28 93 GLN A CA 1
ATOM 749 C C . GLN A 1 93 ? 19.722 11.962 -12.611 1.00 61.28 93 GLN A C 1
ATOM 751 O O . GLN A 1 93 ? 18.919 12.255 -11.730 1.00 61.28 93 GLN A O 1
ATOM 756 N N . PRO A 1 94 ? 20.695 12.835 -12.953 1.00 55.56 94 PRO A N 1
ATOM 757 C CA . PRO A 1 94 ? 20.852 14.150 -12.321 1.00 55.56 94 PRO A CA 1
ATOM 758 C C . PRO A 1 94 ? 19.809 15.187 -12.779 1.00 55.56 94 PRO A C 1
ATOM 760 O O . PRO A 1 94 ? 19.823 16.317 -12.298 1.00 55.56 94 PRO A O 1
ATOM 763 N N . LEU A 1 95 ? 18.948 14.849 -13.749 1.00 56.56 95 LEU A N 1
ATOM 764 C CA . LEU A 1 95 ? 18.051 15.797 -14.427 1.00 56.56 95 LEU A CA 1
ATOM 765 C C . LEU A 1 95 ? 16.669 15.943 -13.778 1.00 56.56 95 LEU A C 1
ATOM 767 O O . LEU A 1 95 ? 15.972 16.913 -14.069 1.00 56.56 95 LEU A O 1
ATOM 771 N N . LEU A 1 96 ? 16.262 15.013 -12.914 1.00 59.00 96 LEU A N 1
ATOM 772 C CA . LEU A 1 96 ? 14.981 15.080 -12.216 1.00 59.00 96 LEU A CA 1
ATOM 773 C C . LEU A 1 96 ? 15.252 15.240 -10.717 1.00 59.00 96 LEU A C 1
ATOM 775 O O . LEU A 1 96 ? 16.020 14.462 -10.159 1.00 59.00 96 LEU A O 1
ATOM 779 N N . PRO A 1 97 ? 14.633 16.219 -10.032 1.00 60.41 97 PRO A N 1
ATOM 780 C CA . PRO A 1 97 ? 14.837 16.424 -8.596 1.00 60.41 97 PRO A CA 1
ATOM 781 C C . PRO A 1 97 ? 14.167 15.339 -7.730 1.00 60.41 97 PRO A C 1
ATOM 783 O O . PRO A 1 97 ? 14.089 15.486 -6.513 1.00 60.41 97 PRO A O 1
ATOM 786 N N . TYR A 1 98 ? 13.667 14.266 -8.347 1.00 60.78 98 TYR A N 1
ATOM 787 C CA . TYR A 1 98 ? 12.922 13.193 -7.707 1.00 60.78 98 TYR A CA 1
ATOM 788 C C . TYR A 1 98 ? 13.567 11.854 -8.053 1.00 60.78 98 TYR A C 1
ATOM 790 O O . TYR A 1 98 ? 13.858 11.586 -9.218 1.00 60.78 98 TYR A O 1
ATOM 798 N N . ALA A 1 99 ? 13.773 11.020 -7.036 1.00 61.38 99 ALA A N 1
ATOM 799 C CA . ALA A 1 99 ? 14.155 9.631 -7.231 1.00 61.38 99 ALA A CA 1
ATOM 800 C C . ALA A 1 99 ? 12.953 8.834 -7.759 1.00 61.38 99 ALA A C 1
ATOM 802 O O . ALA A 1 99 ? 11.827 9.035 -7.297 1.00 61.38 99 ALA A O 1
ATOM 803 N N . PHE A 1 100 ? 13.205 7.908 -8.682 1.00 71.06 100 PHE A N 1
ATOM 804 C CA . PHE A 1 100 ? 12.231 6.912 -9.126 1.00 71.06 100 PHE A CA 1
ATOM 805 C C . PHE A 1 100 ? 12.710 5.552 -8.632 1.00 71.06 100 PHE A C 1
ATOM 807 O O . PHE A 1 100 ? 13.493 4.908 -9.320 1.00 71.06 100 PHE A O 1
ATOM 814 N N . PRO A 1 101 ? 12.348 5.146 -7.412 1.00 75.88 101 PRO A N 1
ATOM 815 C CA . PRO A 1 101 ? 12.656 3.804 -6.953 1.00 75.88 101 PRO A CA 1
ATOM 816 C C . PRO A 1 101 ? 11.831 2.774 -7.735 1.00 75.88 101 PRO A C 1
ATOM 818 O O . PRO A 1 101 ? 10.678 3.017 -8.093 1.00 75.88 101 PRO A O 1
ATOM 821 N N . ASP A 1 102 ? 12.434 1.620 -7.971 1.00 84.38 102 ASP A N 1
ATOM 822 C CA . ASP A 1 102 ? 11.781 0.400 -8.445 1.00 84.38 102 ASP A CA 1
ATOM 823 C C . ASP A 1 102 ? 10.917 -0.242 -7.351 1.00 84.38 102 ASP A C 1
ATOM 825 O O . ASP A 1 102 ? 9.860 -0.799 -7.645 1.00 84.38 102 ASP A O 1
ATOM 829 N N . GLU A 1 103 ? 11.309 -0.086 -6.084 1.00 89.25 103 GLU A N 1
ATOM 830 C CA . GLU A 1 103 ? 10.555 -0.563 -4.927 1.00 89.25 103 GLU A CA 1
ATOM 831 C C . GLU A 1 103 ? 10.429 0.484 -3.810 1.00 89.25 103 GLU A C 1
ATOM 833 O O . GLU A 1 103 ? 11.391 1.154 -3.431 1.00 89.25 103 GLU A O 1
ATOM 838 N N . ILE A 1 104 ? 9.238 0.590 -3.212 1.00 90.50 104 ILE A N 1
ATOM 839 C CA . ILE A 1 104 ? 9.011 1.383 -1.995 1.00 90.50 104 ILE A CA 1
ATOM 840 C C . ILE A 1 104 ? 8.351 0.510 -0.938 1.00 90.50 104 ILE A C 1
ATOM 842 O O . ILE A 1 104 ? 7.361 -0.171 -1.192 1.00 90.50 104 ILE A O 1
ATOM 846 N N . GLN A 1 105 ? 8.857 0.596 0.288 1.00 93.88 105 GLN A N 1
ATOM 847 C CA . GLN A 1 105 ? 8.209 0.020 1.457 1.00 93.88 105 GLN A CA 1
ATOM 848 C C . GLN A 1 105 ? 7.692 1.135 2.358 1.00 93.88 105 GLN A C 1
ATOM 850 O O . GLN A 1 105 ? 8.411 2.088 2.658 1.00 93.88 105 GLN A O 1
ATOM 855 N N . SER A 1 106 ? 6.448 1.005 2.807 1.00 92.94 106 SER A N 1
ATOM 856 C CA . SER A 1 106 ? 5.802 1.973 3.687 1.00 92.94 106 SER A CA 1
ATOM 857 C C . SER A 1 106 ? 5.105 1.251 4.831 1.00 92.94 106 SER A C 1
ATOM 859 O O . SER A 1 106 ? 4.252 0.396 4.608 1.00 92.94 106 SER A O 1
ATOM 861 N N . ALA A 1 107 ? 5.466 1.592 6.065 1.00 96.00 107 ALA A N 1
ATOM 862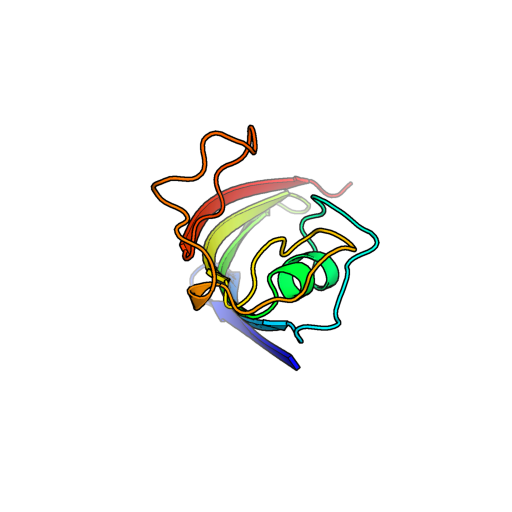 C CA . ALA A 1 107 ? 4.752 1.164 7.260 1.00 96.00 107 ALA A CA 1
ATOM 863 C C . ALA A 1 107 ? 4.025 2.368 7.857 1.00 96.00 107 ALA A C 1
ATOM 865 O O . ALA A 1 107 ? 4.571 3.472 7.888 1.00 96.00 107 ALA A O 1
ATOM 866 N N . TYR A 1 108 ? 2.808 2.161 8.346 1.00 94.88 108 TYR A N 1
ATOM 867 C CA . TYR A 1 108 ? 1.982 3.247 8.856 1.00 94.88 108 TYR A CA 1
ATOM 868 C C . TYR A 1 108 ? 1.164 2.824 10.076 1.00 94.88 108 TYR A C 1
ATOM 870 O O . TYR A 1 108 ? 0.883 1.644 10.296 1.00 94.88 108 TYR A O 1
ATOM 878 N N . SER A 1 109 ? 0.755 3.820 10.860 1.00 96.38 109 SER A N 1
ATOM 879 C CA . SER A 1 109 ? -0.190 3.667 11.962 1.00 96.38 109 SER A CA 1
ATOM 880 C C . SER A 1 109 ? -1.140 4.858 12.006 1.00 96.38 109 SER A C 1
ATOM 882 O O . SER A 1 109 ? -0.680 5.997 11.928 1.00 96.38 109 SER A O 1
ATOM 884 N N . VAL A 1 110 ? -2.433 4.606 12.173 1.00 95.69 110 VAL A N 1
ATOM 885 C CA . VAL A 1 110 ? -3.494 5.618 12.176 1.00 95.69 110 VAL A CA 1
ATOM 886 C C . VAL A 1 110 ? -4.403 5.402 13.382 1.00 95.69 110 VAL A C 1
ATOM 888 O O . VAL A 1 110 ? -4.685 4.266 13.765 1.00 95.69 110 VAL A O 1
ATOM 891 N N . LEU A 1 111 ? -4.849 6.502 13.985 1.00 96.81 111 LEU A N 1
ATOM 892 C CA . LEU A 1 111 ? -5.933 6.516 14.962 1.00 96.81 111 LEU A CA 1
ATOM 893 C C . LEU A 1 111 ? -7.147 7.182 14.316 1.00 96.81 111 LEU A C 1
ATOM 895 O O . LEU A 1 111 ? -7.119 8.381 14.048 1.00 96.81 111 LEU A O 1
ATOM 899 N N . ASP A 1 112 ? -8.194 6.397 14.085 1.00 94.06 112 ASP A N 1
ATOM 900 C CA . ASP A 1 112 ? -9.436 6.835 13.454 1.00 94.06 112 ASP A CA 1
ATOM 901 C C . ASP A 1 112 ? -10.505 7.078 14.519 1.00 94.06 112 ASP A C 1
ATOM 903 O O . ASP A 1 112 ? -10.928 6.150 15.217 1.00 94.06 112 ASP A O 1
ATOM 907 N N . LEU A 1 113 ? -10.952 8.332 14.626 1.00 94.62 113 LEU A N 1
ATOM 908 C CA . LEU A 1 113 ? -12.028 8.760 15.516 1.00 94.62 113 LEU A CA 1
ATOM 909 C C . LEU A 1 113 ? -13.282 9.087 14.698 1.00 94.62 113 LEU A C 1
ATOM 911 O O . LEU A 1 113 ? -13.248 9.930 13.804 1.00 94.62 113 LEU A O 1
ATOM 915 N N . THR A 1 114 ? -14.386 8.418 15.014 1.00 92.62 114 THR A N 1
ATOM 916 C CA . THR A 1 114 ? -15.711 8.639 14.421 1.00 92.62 114 THR A CA 1
ATOM 917 C C . THR A 1 114 ? -16.6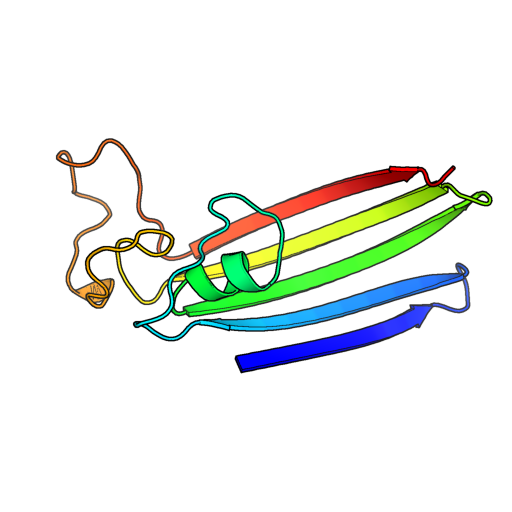24 9.267 15.474 1.00 92.62 114 THR A C 1
ATOM 919 O O . THR A 1 114 ? -16.628 8.808 16.617 1.00 92.62 114 THR A O 1
ATOM 922 N N . PHE A 1 115 ? -17.358 10.315 15.094 1.00 85.06 115 PHE A N 1
ATOM 923 C CA . PHE A 1 115 ? -18.258 11.087 15.962 1.00 85.06 115 PHE A CA 1
ATOM 924 C C . PHE A 1 115 ? -19.724 10.804 15.643 1.00 85.06 115 PHE A C 1
ATOM 926 O O . PHE A 1 115 ? -20.013 10.523 14.456 1.00 85.06 115 PHE A O 1
#

Radius of gyration: 16.84 Å; chains: 1; bounding box: 41×30×43 Å

pLDDT: mean 87.04, std 11.05, range [55.56, 97.81]

Foldseek 3Di:
DKDKDKDADVVQRKIKMKIKAAAALQQEAPDQPDPDNSLLSLLNGMKIKIKMWGDPDVQKIKIKMKMKGAHQAPPRNDNDGRHGPVVDPQVPDPPDPDGDDRMDMDIDMDIGGDD

Secondary structure (DSSP, 8-state):
-EEEEEEEETTTTEEEEEEEEE--TT---SSTT-SSHHHHHTTSEEEEEEEEEEEEETTEEEEEEEEEEEE-BTTTTSSS---BGGGS-TTS-TT-SS---SEEEEEEEEEEE--

Sequence (115 aa):
YYVGARGDVPPTGGKLGVEFNHGDENWFSYTPAADDINQKLATRGDVFEIYYIQPLTEGLHWRVGWQGYSYTHAFSGWHISPQPIENYDLGQQPLLPYAFPDEIQSAYSVLDLTF